Protein AF-A0A392P9R0-F1 (afdb_monomer)

Solvent-accessible surface area (backbone atoms only — not comparable to full-atom values): 4783 Å² total; per-residue (Å²): 136,89,80,75,52,70,65,59,56,51,58,51,49,65,73,72,51,58,67,68,57,58,20,49,52,52,52,52,52,52,36,72,74,68,45,78,44,53,85,74,74,46,76,77,72,91,61,29,63,64,58,36,27,71,73,70,74,49,67,91,77,81,56,65,69,58,48,52,33,40,75,71,64,77,46,134

InterPro domains:
  IPR050982 Auxin biosynthesis and cation transport [PTHR43539] (1-76)

Secondary structure (DSSP, 8-state):
-----HHHHHHHHHHHS-HHHHHHHHHHHHHHHH---GGGT-PPPSS-HHHHHHHHS------HHHHHHHHHTS--

Sequ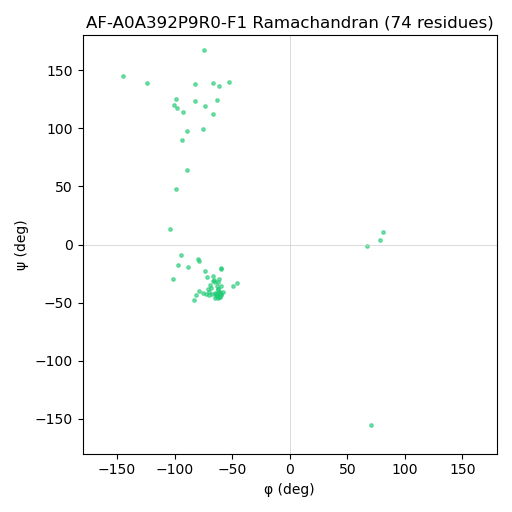ence (76 aa):
MLGKSTFGLSMWLLKWLPVQLVDRILLIVSWLMLGDTERFGLVRPRLGPLELKKLCGKTPVLDVGALAKIKRGDIK

Mean predicted aligned error: 11.68 Å

Radius of gyration: 16.3 Å; Cα contacts (8 Å, |Δi|>4): 39; chains: 1; bounding box: 37×28×43 Å

pLDDT: mean 70.21, std 6.69, range [44.81, 80.19]

Foldseek 3Di:
DPPPDPVNVVVVVVVVDDPQVVQVVVVVVCCVVLPDCVVLVDDDDPTGQVVCCVPVVDGDDDDPVVSVCSVVVVDD

Structure (mmCIF, N/CA/C/O backbone):
data_AF-A0A392P9R0-F1
#
_entry.id   AF-A0A392P9R0-F1
#
loop_
_atom_site.group_PDB
_atom_site.id
_atom_site.type_symbol
_atom_site.label_atom_id
_atom_site.label_alt_id
_atom_site.label_comp_id
_atom_site.label_asym_id
_atom_site.label_entity_id
_atom_site.label_seq_id
_atom_site.pdbx_PDB_ins_code
_atom_site.Cartn_x
_atom_site.Cartn_y
_atom_site.Cartn_z
_atom_site.occupancy
_atom_site.B_iso_or_equiv
_atom_site.auth_seq_id
_atom_site.auth_comp_id
_atom_site.auth_asym_id
_atom_site.auth_atom_id
_atom_site.pdbx_PDB_model_num
ATOM 1 N N . MET A 1 1 ? 19.927 -16.358 -29.010 1.00 44.81 1 MET A N 1
ATOM 2 C CA . MET A 1 1 ? 20.057 -15.930 -27.597 1.00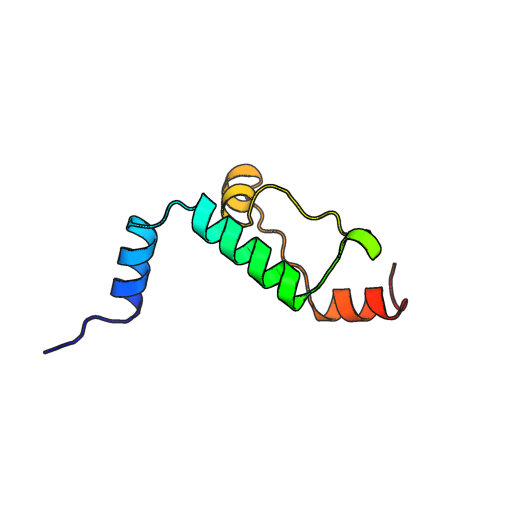 44.81 1 MET A CA 1
ATOM 3 C C . MET A 1 1 ? 19.025 -14.834 -27.305 1.00 44.81 1 MET A C 1
ATOM 5 O O . MET A 1 1 ? 19.351 -13.661 -27.397 1.00 44.81 1 MET A O 1
ATOM 9 N N . LEU A 1 2 ? 17.762 -15.182 -27.019 1.00 55.28 2 LEU A N 1
ATOM 10 C CA . LEU A 1 2 ? 16.687 -14.211 -26.713 1.00 55.28 2 LEU A CA 1
ATOM 11 C C . LEU A 1 2 ? 16.460 -14.071 -25.194 1.00 55.28 2 LEU A C 1
ATOM 13 O O . LEU A 1 2 ? 15.343 -14.134 -24.695 1.00 55.28 2 LEU A O 1
ATOM 17 N N . GLY A 1 3 ? 17.541 -13.905 -24.435 1.00 58.84 3 GLY A N 1
ATOM 18 C CA . GLY A 1 3 ? 17.490 -13.773 -22.979 1.00 58.84 3 GLY A CA 1
ATOM 19 C C . GLY A 1 3 ? 17.325 -12.325 -22.526 1.00 58.84 3 GLY A C 1
ATOM 20 O O . GLY A 1 3 ? 18.223 -11.795 -21.881 1.00 58.84 3 GLY A O 1
ATOM 21 N N . LYS A 1 4 ? 16.211 -11.656 -22.849 1.00 61.09 4 LYS A N 1
ATOM 22 C CA . LYS A 1 4 ? 15.837 -10.438 -22.110 1.00 61.09 4 LYS A CA 1
ATOM 23 C C . LYS A 1 4 ? 14.978 -10.860 -20.925 1.00 61.09 4 LYS A C 1
ATOM 25 O O . LYS A 1 4 ? 13.797 -11.139 -21.079 1.00 61.09 4 LYS A O 1
ATOM 30 N N . SER A 1 5 ? 15.616 -10.969 -19.758 1.00 67.25 5 SER A N 1
ATOM 31 C CA . SER A 1 5 ? 14.952 -11.286 -18.490 1.00 67.25 5 SER A CA 1
ATOM 32 C C . SER A 1 5 ? 13.785 -10.328 -18.254 1.00 67.25 5 SER A C 1
ATOM 34 O O . SER A 1 5 ? 13.917 -9.126 -18.495 1.00 67.25 5 SER A O 1
ATOM 36 N N . THR A 1 6 ? 12.666 -10.846 -17.748 1.00 67.81 6 THR A N 1
ATOM 37 C CA . THR A 1 6 ? 11.470 -10.091 -17.336 1.00 67.81 6 THR A CA 1
ATOM 38 C C . THR A 1 6 ? 11.840 -8.867 -16.497 1.00 67.81 6 THR A C 1
ATOM 40 O O . THR A 1 6 ? 11.245 -7.807 -16.640 1.00 67.81 6 THR A O 1
ATOM 43 N N . PHE A 1 7 ? 12.912 -8.977 -15.709 1.00 67.75 7 PHE A N 1
ATOM 44 C CA . PHE A 1 7 ? 13.500 -7.895 -14.927 1.00 67.75 7 PHE A CA 1
ATOM 45 C C . PHE A 1 7 ? 13.946 -6.685 -15.769 1.00 67.75 7 PHE A C 1
ATOM 47 O O . PHE A 1 7 ? 13.717 -5.540 -15.389 1.00 67.75 7 PHE A O 1
ATOM 54 N N . GLY A 1 8 ? 14.543 -6.915 -16.941 1.00 73.00 8 GLY A N 1
ATOM 55 C CA . GLY A 1 8 ? 14.959 -5.854 -17.860 1.00 73.00 8 GLY A CA 1
ATOM 56 C C . GLY A 1 8 ? 13.775 -5.132 -18.507 1.00 73.00 8 GLY A C 1
ATOM 57 O O . GLY A 1 8 ? 13.830 -3.918 -18.692 1.00 73.00 8 GLY A O 1
ATOM 58 N N . LEU A 1 9 ? 12.685 -5.855 -18.786 1.00 73.19 9 LEU A N 1
ATOM 59 C CA . LEU A 1 9 ? 11.434 -5.257 -19.258 1.00 73.19 9 LEU A CA 1
ATOM 60 C C . LEU A 1 9 ? 10.792 -4.395 -18.157 1.00 73.19 9 LEU A C 1
ATOM 62 O O . LEU A 1 9 ? 10.379 -3.270 -18.429 1.00 73.19 9 LEU A O 1
ATOM 66 N N . SER A 1 10 ? 10.791 -4.873 -16.908 1.00 63.00 10 SER A N 1
ATOM 67 C CA . SER A 1 10 ? 10.298 -4.132 -15.739 1.00 63.00 10 SER A CA 1
ATOM 68 C C . SER A 1 10 ? 11.078 -2.838 -15.495 1.00 63.00 10 SER A C 1
ATOM 70 O O 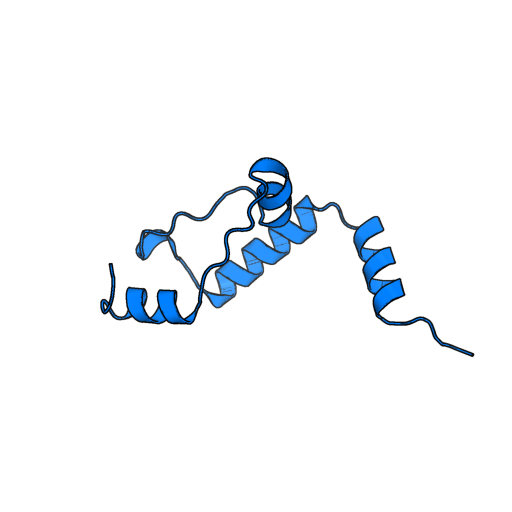. SER A 1 10 ? 10.477 -1.785 -15.296 1.00 63.00 10 SER A O 1
ATOM 72 N N . MET A 1 11 ? 12.413 -2.891 -15.563 1.00 75.12 11 MET A N 1
ATOM 73 C CA . MET A 1 11 ? 13.280 -1.715 -15.401 1.00 75.12 11 MET A CA 1
ATOM 74 C C . MET A 1 11 ? 13.112 -0.702 -16.542 1.00 75.12 11 MET A C 1
ATOM 76 O O . MET A 1 11 ? 13.241 0.502 -16.324 1.00 75.12 11 MET A O 1
ATOM 80 N N . TRP A 1 12 ? 12.792 -1.168 -17.752 1.00 72.06 12 TRP A N 1
ATOM 81 C CA . TRP A 1 12 ? 12.491 -0.303 -18.893 1.00 72.06 12 TRP A CA 1
ATOM 82 C C . TRP A 1 12 ? 11.118 0.377 -18.758 1.00 72.06 12 TRP A C 1
ATOM 84 O O . TRP A 1 12 ? 11.021 1.587 -18.958 1.00 72.06 12 TRP A O 1
ATOM 94 N N . LEU A 1 13 ? 10.085 -0.352 -18.316 1.00 62.00 13 LEU A N 1
ATOM 95 C CA . LEU A 1 13 ? 8.754 0.207 -18.032 1.00 62.00 13 LEU A CA 1
ATOM 96 C C . LEU A 1 13 ? 8.787 1.260 -16.912 1.00 62.00 13 LEU A C 1
ATOM 98 O O . LEU A 1 13 ? 8.163 2.313 -17.035 1.00 62.00 13 LEU A O 1
ATOM 102 N N . LEU A 1 14 ? 9.567 1.005 -15.854 1.00 61.66 14 LEU A N 1
ATOM 103 C CA . LEU A 1 14 ? 9.817 1.947 -14.752 1.00 61.66 14 LEU A CA 1
ATOM 104 C C . LEU A 1 14 ? 10.466 3.260 -15.216 1.00 61.66 14 LEU A C 1
ATOM 106 O O . LEU A 1 14 ? 10.373 4.266 -14.518 1.00 61.66 14 LEU A O 1
ATOM 110 N N . LYS A 1 15 ? 11.114 3.259 -16.388 1.00 63.62 15 LYS A N 1
ATOM 111 C CA . LYS A 1 15 ? 11.728 4.444 -16.996 1.00 63.62 15 LYS A CA 1
ATOM 112 C C . LYS A 1 15 ? 10.757 5.237 -17.880 1.00 63.62 15 LYS A C 1
ATOM 114 O O . LYS A 1 15 ? 11.031 6.398 -18.165 1.00 63.62 15 LYS A O 1
ATOM 119 N N . TRP A 1 16 ? 9.662 4.617 -18.328 1.00 63.28 16 TRP A N 1
ATOM 120 C CA . TRP A 1 16 ? 8.698 5.199 -19.271 1.00 63.28 16 TRP A CA 1
ATOM 121 C C . TRP A 1 16 ? 7.420 5.720 -18.610 1.00 63.28 16 TRP A C 1
ATOM 123 O O . TRP A 1 16 ? 6.816 6.666 -19.108 1.00 63.28 16 TRP A O 1
ATOM 133 N N . LEU A 1 17 ? 6.998 5.127 -17.495 1.00 63.69 17 LEU A N 1
ATOM 134 C CA . LEU A 1 17 ? 5.765 5.515 -16.817 1.00 63.69 17 LEU A CA 1
ATOM 135 C C . LEU A 1 17 ? 6.068 6.457 -15.643 1.00 63.69 17 LEU A C 1
ATOM 137 O O . LEU A 1 17 ? 6.849 6.092 -14.760 1.00 63.69 17 LEU A O 1
ATOM 141 N N . PRO A 1 18 ? 5.446 7.651 -15.582 1.00 69.38 18 PRO A N 1
ATOM 142 C CA . PRO A 1 18 ? 5.582 8.513 -14.421 1.00 69.38 18 PRO A CA 1
ATOM 143 C C . PRO A 1 18 ? 5.029 7.783 -13.196 1.00 69.38 18 PRO A C 1
ATOM 145 O O . PRO A 1 18 ? 3.962 7.169 -13.253 1.00 69.38 18 PRO A O 1
ATOM 148 N N . VAL A 1 19 ? 5.748 7.872 -12.075 1.00 68.75 19 VAL A N 1
ATOM 149 C CA . VAL A 1 19 ? 5.394 7.224 -10.798 1.00 68.75 19 VAL A CA 1
ATOM 150 C C . VAL A 1 19 ? 3.938 7.501 -10.409 1.00 68.75 19 VAL A C 1
ATOM 152 O O . VAL A 1 19 ? 3.246 6.601 -9.953 1.00 68.75 19 VAL A O 1
ATOM 155 N N . GLN A 1 20 ? 3.444 8.701 -10.715 1.00 71.56 20 GLN A N 1
ATOM 156 C CA . GLN A 1 20 ? 2.061 9.138 -10.510 1.00 71.56 20 GLN A CA 1
ATOM 157 C C . GLN A 1 20 ? 1.015 8.301 -11.258 1.00 71.56 20 GLN A C 1
ATOM 159 O O . GLN A 1 20 ? -0.084 8.087 -10.749 1.00 71.56 20 GLN A O 1
ATOM 164 N N . LEU A 1 21 ? 1.326 7.822 -12.466 1.00 73.06 21 LEU A N 1
ATOM 165 C CA . LEU A 1 21 ? 0.407 6.990 -13.241 1.00 73.06 21 LEU A CA 1
ATOM 166 C C . LEU A 1 21 ? 0.357 5.566 -12.679 1.00 73.06 21 LEU A C 1
ATOM 168 O O . LEU A 1 21 ? -0.729 5.011 -12.530 1.00 73.06 21 LEU A O 1
ATOM 172 N N . VAL A 1 22 ? 1.512 5.012 -12.299 1.00 72.38 22 VAL A N 1
ATOM 173 C CA . VAL A 1 22 ? 1.595 3.716 -11.603 1.00 72.38 22 VAL A CA 1
ATOM 174 C C . VAL A 1 22 ? 0.831 3.776 -10.279 1.00 72.38 22 VAL A C 1
ATOM 176 O O . VAL A 1 22 ? 0.035 2.890 -9.976 1.00 72.38 22 VAL A O 1
ATOM 179 N N . ASP A 1 23 ? 1.003 4.866 -9.538 1.00 76.19 23 ASP A N 1
ATOM 180 C CA . ASP A 1 23 ? 0.312 5.131 -8.283 1.00 76.19 23 ASP A CA 1
ATOM 181 C C . ASP A 1 23 ? -1.207 5.250 -8.457 1.00 76.19 23 ASP A C 1
ATOM 183 O O . ASP A 1 23 ? -1.962 4.656 -7.688 1.00 76.19 23 ASP A O 1
ATOM 187 N N . ARG A 1 24 ? -1.682 5.937 -9.503 1.00 75.62 24 ARG A N 1
ATOM 188 C CA . ARG A 1 24 ? -3.117 5.994 -9.825 1.00 75.62 24 ARG A CA 1
ATOM 189 C C . ARG A 1 24 ? -3.686 4.628 -10.193 1.00 75.62 24 ARG A C 1
ATOM 191 O O . ARG A 1 24 ? -4.771 4.293 -9.727 1.00 75.62 24 ARG A O 1
ATOM 198 N N . ILE A 1 25 ? -2.969 3.830 -10.985 1.00 78.69 25 ILE A N 1
ATOM 199 C CA . ILE A 1 25 ? -3.398 2.467 -11.337 1.00 78.69 25 ILE A CA 1
ATOM 200 C C . ILE A 1 25 ? -3.492 1.604 -10.074 1.00 78.69 25 ILE A C 1
ATOM 202 O O . ILE A 1 25 ? -4.507 0.944 -9.861 1.00 78.69 25 ILE A O 1
ATOM 206 N N . LEU A 1 26 ? -2.484 1.659 -9.198 1.00 77.19 26 LEU A N 1
ATOM 207 C CA . LEU A 1 26 ? -2.485 0.944 -7.919 1.00 77.19 26 LEU A CA 1
ATOM 208 C C . LEU A 1 26 ? -3.657 1.366 -7.026 1.00 77.19 26 LEU A C 1
ATOM 210 O O . LEU A 1 26 ? -4.328 0.509 -6.447 1.00 77.19 26 LEU A O 1
ATOM 214 N N . LEU A 1 27 ? -3.953 2.666 -6.951 1.00 78.00 27 LEU A N 1
ATOM 215 C CA . LEU A 1 27 ? -5.121 3.166 -6.230 1.00 78.00 27 LEU A CA 1
ATOM 216 C C . LEU A 1 27 ? -6.428 2.648 -6.852 1.00 78.00 27 LEU A C 1
ATOM 218 O O . LEU A 1 27 ? -7.306 2.208 -6.116 1.00 78.00 27 LEU A O 1
ATOM 222 N N . ILE A 1 28 ? -6.586 2.627 -8.173 1.00 79.31 28 ILE A N 1
ATOM 223 C CA . ILE A 1 28 ? -7.813 2.106 -8.802 1.00 79.31 28 ILE A CA 1
ATOM 224 C C . ILE A 1 28 ? -7.972 0.603 -8.533 1.00 79.31 28 ILE A C 1
ATOM 226 O O . ILE A 1 28 ? -9.039 0.159 -8.114 1.00 79.31 28 ILE A O 1
ATOM 230 N N . VAL A 1 29 ? -6.906 -0.182 -8.691 1.00 79.12 29 VAL A N 1
ATOM 231 C CA . VAL A 1 29 ? -6.939 -1.635 -8.453 1.00 79.12 29 VAL A CA 1
ATOM 232 C C . VAL A 1 29 ? -7.247 -1.952 -6.991 1.00 79.12 29 VAL A C 1
ATOM 234 O O . VAL A 1 29 ? -8.102 -2.789 -6.709 1.00 79.12 29 VAL A O 1
ATOM 237 N N . SER A 1 30 ? -6.616 -1.256 -6.041 1.00 76.19 30 SER A N 1
ATOM 238 C CA . SER A 1 30 ? -6.914 -1.462 -4.620 1.00 76.19 30 SER A CA 1
ATOM 239 C C . SER A 1 30 ? -8.338 -1.018 -4.255 1.00 76.19 30 SER A C 1
ATOM 241 O O . SER A 1 30 ? -8.911 -1.596 -3.336 1.00 76.19 30 SER A O 1
ATOM 243 N N . TRP A 1 31 ? -8.934 -0.064 -4.981 1.00 77.00 31 TRP A N 1
ATOM 244 C CA . TRP A 1 31 ? -10.342 0.302 -4.796 1.00 77.00 31 TRP A CA 1
ATOM 245 C C . TRP A 1 31 ? -11.270 -0.805 -5.294 1.00 77.00 31 TRP A C 1
ATOM 247 O O . TRP A 1 31 ? -12.194 -1.186 -4.588 1.00 77.00 31 TRP A O 1
ATOM 257 N N . LEU A 1 32 ? -10.982 -1.383 -6.463 1.00 78.56 32 LEU A N 1
ATOM 258 C CA . LEU A 1 32 ? -11.751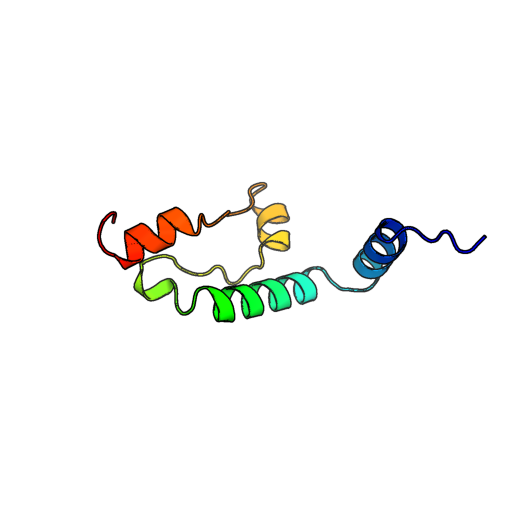 -2.512 -6.993 1.00 78.56 32 LEU A CA 1
ATOM 259 C C . LEU A 1 32 ? -11.666 -3.754 -6.093 1.00 78.56 32 LEU A C 1
ATOM 261 O O . LEU A 1 32 ? -12.652 -4.472 -5.962 1.00 78.56 32 LEU A O 1
ATOM 265 N N . MET A 1 33 ? -10.514 -4.009 -5.462 1.00 76.31 33 MET A N 1
ATOM 266 C CA . MET A 1 33 ? -10.335 -5.185 -4.602 1.00 76.31 33 MET A CA 1
ATOM 267 C C . MET A 1 33 ? -10.889 -5.022 -3.186 1.00 76.31 33 MET A C 1
ATOM 269 O O . MET A 1 33 ? 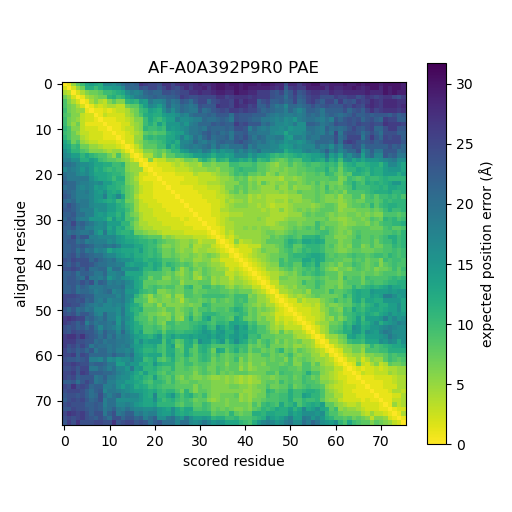-11.494 -5.952 -2.658 1.00 76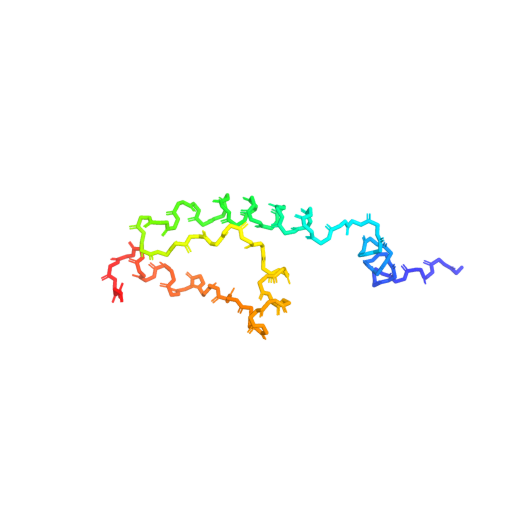.31 33 MET A O 1
ATOM 273 N N . LEU A 1 34 ? -10.657 -3.873 -2.546 1.00 74.06 34 LEU A N 1
ATOM 274 C CA . LEU A 1 34 ? -11.019 -3.658 -1.138 1.00 74.06 34 LEU A CA 1
ATOM 275 C C . LEU A 1 34 ? -12.364 -2.939 -0.982 1.00 74.06 34 LEU A C 1
ATOM 277 O O . LEU A 1 34 ? -12.972 -2.995 0.087 1.00 74.06 34 LEU A O 1
ATOM 281 N N . GLY A 1 35 ? -12.847 -2.302 -2.049 1.00 77.00 35 GLY A N 1
ATOM 282 C CA . GLY A 1 35 ? -14.019 -1.445 -2.024 1.00 77.00 35 GLY A CA 1
ATOM 283 C C . GLY A 1 35 ? -13.762 -0.137 -1.278 1.00 77.00 35 GLY A C 1
ATOM 284 O O . GLY A 1 35 ? -12.635 0.350 -1.166 1.00 77.00 35 GLY A O 1
ATOM 285 N N . ASP A 1 36 ? -14.843 0.444 -0.773 1.00 76.81 36 ASP A N 1
ATOM 286 C CA . ASP A 1 36 ? -14.821 1.667 0.019 1.00 76.81 36 ASP A CA 1
ATOM 287 C C . ASP A 1 36 ? -14.319 1.383 1.447 1.00 76.81 36 ASP A C 1
ATOM 289 O O . ASP A 1 36 ? -15.060 0.887 2.301 1.00 76.81 36 ASP A O 1
ATOM 293 N N . THR A 1 37 ? -13.035 1.666 1.691 1.00 74.00 37 THR A N 1
ATOM 294 C CA . THR A 1 37 ? -12.403 1.494 3.005 1.00 74.00 37 THR A CA 1
ATOM 295 C C . THR A 1 37 ? -12.718 2.625 3.985 1.00 74.00 37 THR A C 1
ATOM 297 O O . THR A 1 37 ? -12.511 2.446 5.186 1.00 74.00 37 THR A O 1
ATOM 300 N N . GLU A 1 38 ? -13.257 3.761 3.518 1.00 74.00 38 GLU A N 1
ATOM 301 C CA . GLU A 1 38 ? -13.595 4.896 4.392 1.00 74.00 38 GLU A CA 1
ATOM 302 C C . GLU A 1 38 ? -14.718 4.533 5.367 1.00 74.00 38 GLU A C 1
ATOM 304 O O . GLU A 1 38 ? -14.706 4.966 6.518 1.00 74.00 38 GLU A O 1
ATOM 309 N N . ARG A 1 39 ? -15.623 3.633 4.962 1.00 70.31 39 ARG A N 1
ATOM 310 C CA . ARG A 1 39 ? -16.673 3.062 5.828 1.00 70.31 39 ARG A CA 1
ATOM 311 C C . ARG A 1 39 ? -16.133 2.320 7.049 1.00 70.31 39 ARG A C 1
ATOM 313 O O . ARG A 1 39 ? -16.867 2.129 8.013 1.00 70.31 39 ARG A O 1
ATOM 320 N N . PHE A 1 40 ? -14.871 1.902 7.001 1.00 69.12 40 PHE A N 1
ATOM 321 C CA . PHE A 1 40 ? -14.180 1.218 8.090 1.00 69.12 40 PHE A CA 1
ATOM 322 C C . PHE A 1 40 ? -13.200 2.144 8.830 1.00 69.12 40 PHE A C 1
ATOM 324 O O . PHE A 1 40 ? -12.349 1.661 9.566 1.00 69.12 40 PHE A O 1
ATOM 331 N N . GLY A 1 41 ? -13.279 3.466 8.621 1.00 69.25 41 GLY A N 1
ATOM 332 C CA . GLY A 1 41 ? -12.398 4.451 9.264 1.00 69.25 41 GLY A CA 1
ATOM 333 C C . GLY A 1 41 ? -11.003 4.564 8.639 1.00 69.25 41 GLY A C 1
ATOM 334 O O . GLY A 1 41 ? -10.169 5.329 9.120 1.00 69.25 41 GLY A O 1
ATOM 335 N N . LEU A 1 42 ? -10.739 3.838 7.549 1.00 73.44 42 LEU A N 1
ATOM 336 C CA . LEU A 1 42 ? -9.460 3.863 6.844 1.00 73.44 42 LEU A CA 1
ATOM 337 C C . LEU A 1 42 ? -9.520 4.876 5.700 1.00 73.44 42 LEU A C 1
ATOM 339 O O . LEU A 1 42 ? -9.881 4.544 4.565 1.00 73.44 42 LEU A O 1
ATOM 343 N N . VAL A 1 43 ? -9.155 6.121 6.021 1.00 70.19 43 VAL A N 1
ATOM 344 C CA . VAL A 1 43 ? -9.093 7.225 5.055 1.00 70.19 43 VAL A CA 1
ATOM 345 C C . VAL A 1 43 ? -8.049 6.916 3.994 1.00 70.19 43 VAL A C 1
ATOM 347 O O . VAL A 1 43 ? -6.877 6.657 4.286 1.00 70.19 43 VAL A O 1
ATOM 350 N N . ARG A 1 44 ? -8.482 6.953 2.737 1.00 68.75 44 ARG A N 1
ATOM 351 C CA . ARG A 1 44 ? -7.625 6.599 1.617 1.00 68.75 44 ARG A CA 1
ATOM 352 C C . ARG A 1 44 ? -6.748 7.789 1.233 1.00 68.75 44 ARG A C 1
ATOM 354 O O . ARG A 1 44 ? -7.275 8.863 0.938 1.00 68.75 44 ARG A O 1
ATOM 361 N N . PRO A 1 45 ? -5.415 7.640 1.216 1.00 69.31 45 PRO A N 1
ATOM 362 C CA . PRO A 1 45 ? -4.553 8.749 0.853 1.00 69.31 45 PRO A CA 1
ATOM 363 C C . PRO A 1 45 ? -4.746 9.130 -0.619 1.00 69.31 45 PRO A C 1
ATOM 365 O O . PRO A 1 45 ? -4.863 8.273 -1.494 1.00 69.31 45 PRO A O 1
ATOM 368 N N . ARG A 1 46 ? -4.758 10.442 -0.889 1.00 66.44 46 ARG A N 1
ATOM 369 C CA . ARG A 1 46 ? -4.813 10.994 -2.256 1.00 66.44 46 ARG A CA 1
ATOM 370 C C . ARG A 1 46 ? -3.502 10.800 -3.022 1.00 66.44 46 ARG A C 1
ATOM 372 O O . ARG A 1 46 ? -3.516 10.744 -4.247 1.00 66.44 46 ARG A O 1
ATOM 379 N N . LEU A 1 47 ? -2.390 10.726 -2.293 1.00 67.88 47 LEU A N 1
ATOM 380 C CA . LEU A 1 47 ? -1.066 10.403 -2.818 1.00 67.88 47 LEU A CA 1
ATOM 381 C C . LEU A 1 47 ? -0.945 8.887 -2.939 1.00 67.88 47 LEU A C 1
ATOM 383 O O . LEU A 1 47 ? -1.382 8.156 -2.048 1.00 67.88 47 LEU A O 1
ATOM 387 N N . GLY A 1 48 ? -0.366 8.413 -4.036 1.00 68.12 48 GLY A N 1
ATOM 388 C CA . GLY A 1 48 ? -0.179 6.983 -4.212 1.00 68.12 48 GLY A CA 1
ATOM 389 C C . GLY A 1 48 ? 0.955 6.422 -3.354 1.00 68.12 48 GLY A C 1
ATOM 390 O O . GLY A 1 48 ? 1.731 7.169 -2.754 1.00 68.12 48 GLY A O 1
ATOM 391 N N . PRO A 1 49 ? 1.035 5.089 -3.242 1.00 66.88 49 PRO A N 1
ATOM 392 C CA . PRO A 1 49 ? 1.951 4.417 -2.326 1.00 66.88 49 PRO A CA 1
ATOM 393 C C . PRO A 1 49 ? 3.433 4.711 -2.607 1.00 66.88 49 PRO A C 1
ATOM 395 O O . PRO A 1 49 ? 4.229 4.723 -1.664 1.00 66.88 49 PRO A O 1
ATOM 398 N N . LEU A 1 50 ? 3.825 4.969 -3.859 1.00 65.25 50 LEU A N 1
ATOM 399 C CA . LEU A 1 50 ? 5.209 5.292 -4.216 1.00 65.25 50 LEU A CA 1
ATOM 400 C C . LEU A 1 50 ? 5.559 6.749 -3.889 1.00 65.25 50 LEU A C 1
ATOM 402 O O . LEU A 1 50 ? 6.649 7.003 -3.369 1.00 65.25 50 LEU A O 1
ATOM 406 N N . GLU A 1 51 ? 4.651 7.697 -4.126 1.00 66.94 51 GLU A N 1
ATOM 407 C CA . GLU A 1 51 ? 4.808 9.083 -3.665 1.00 66.94 51 GLU A CA 1
ATOM 408 C C . GLU A 1 51 ? 4.797 9.181 -2.133 1.00 66.94 51 GLU A C 1
ATOM 410 O O . GLU A 1 51 ? 5.659 9.841 -1.553 1.00 66.94 51 GLU A O 1
ATOM 415 N N . LEU A 1 52 ? 3.909 8.449 -1.455 1.00 65.31 52 LEU A N 1
ATOM 416 C CA . LEU A 1 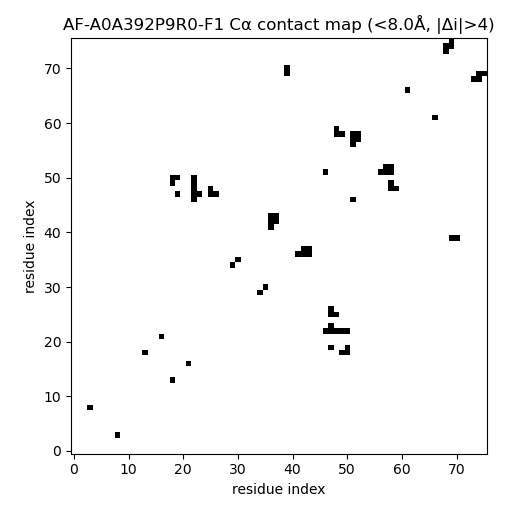52 ? 3.886 8.350 0.009 1.00 65.31 52 LEU A CA 1
ATOM 417 C C . LEU A 1 52 ? 5.182 7.773 0.571 1.00 65.31 52 LEU A C 1
ATOM 419 O O . LEU A 1 52 ? 5.707 8.287 1.557 1.00 65.31 52 LEU A O 1
ATOM 423 N N . LYS A 1 53 ? 5.734 6.740 -0.074 1.00 66.62 53 LYS A N 1
ATOM 424 C CA . LYS A 1 53 ? 7.028 6.175 0.317 1.00 66.62 53 LYS A CA 1
ATOM 425 C C . LYS A 1 53 ? 8.152 7.200 0.179 1.00 66.62 53 LYS A C 1
ATOM 427 O O . LYS A 1 53 ? 9.029 7.237 1.037 1.00 66.62 53 LYS A O 1
ATOM 432 N N . LYS A 1 54 ? 8.131 8.034 -0.866 1.00 60.16 54 LYS A N 1
ATOM 433 C CA . LYS A 1 54 ? 9.117 9.111 -1.045 1.00 60.16 54 LYS A CA 1
ATOM 434 C C . LYS A 1 54 ? 8.977 10.223 -0.004 1.00 60.16 54 LYS A C 1
ATOM 436 O O . LYS A 1 54 ? 9.995 10.740 0.433 1.00 60.16 54 LYS A O 1
ATOM 441 N N . LEU A 1 55 ? 7.751 10.578 0.385 1.00 63.84 55 LEU A N 1
ATOM 442 C CA . LEU A 1 55 ? 7.483 11.690 1.304 1.00 63.84 55 LEU A CA 1
ATOM 443 C C . LEU A 1 55 ? 7.625 11.304 2.780 1.00 63.84 55 LEU A C 1
ATOM 445 O O . LEU A 1 55 ? 8.281 12.007 3.541 1.00 63.84 55 LEU A O 1
ATOM 449 N N . CYS A 1 56 ? 7.027 10.189 3.196 1.00 63.62 56 CYS A N 1
ATOM 450 C CA . CYS A 1 56 ? 7.029 9.756 4.594 1.00 63.62 56 CYS A CA 1
ATOM 451 C C . CYS A 1 56 ? 8.152 8.762 4.924 1.00 63.62 56 CYS A C 1
ATOM 453 O O . CYS A 1 56 ? 8.306 8.391 6.087 1.00 63.62 56 CYS A O 1
ATOM 455 N N . GLY A 1 57 ? 8.882 8.247 3.926 1.00 65.75 57 GLY A N 1
ATOM 456 C CA . GLY A 1 57 ? 9.872 7.175 4.111 1.00 65.75 57 GLY A CA 1
ATOM 457 C C . GLY A 1 57 ? 9.269 5.819 4.507 1.00 65.75 57 GLY A C 1
ATOM 458 O O . GLY A 1 57 ? 9.992 4.837 4.661 1.00 65.75 57 GLY A O 1
ATOM 459 N N . LYS A 1 58 ? 7.942 5.743 4.662 1.00 61.69 58 LYS A N 1
ATOM 460 C CA . LYS A 1 58 ? 7.183 4.555 5.060 1.00 61.69 58 LYS A CA 1
ATOM 461 C C . LYS A 1 58 ? 6.125 4.257 4.006 1.00 61.69 58 LYS A C 1
ATOM 463 O O . LYS A 1 58 ? 5.480 5.164 3.489 1.00 61.69 58 LYS A O 1
ATOM 468 N N . THR A 1 59 ? 5.949 2.981 3.686 1.00 63.88 59 THR A N 1
ATOM 469 C CA . THR A 1 59 ? 4.876 2.519 2.801 1.00 63.88 59 THR A CA 1
ATOM 470 C C . THR A 1 59 ? 3.731 2.022 3.674 1.00 63.88 59 THR A C 1
ATOM 472 O O . THR A 1 59 ? 3.949 1.075 4.430 1.00 63.88 59 THR A O 1
ATOM 475 N N . PRO A 1 60 ? 2.538 2.636 3.625 1.00 64.94 60 PRO A N 1
ATOM 476 C CA . PRO A 1 60 ? 1.390 2.103 4.341 1.00 64.94 60 PRO A CA 1
ATOM 477 C C . PRO A 1 60 ? 1.002 0.763 3.708 1.00 64.94 60 PRO A C 1
ATOM 479 O O . PRO A 1 60 ? 0.592 0.708 2.549 1.00 64.94 60 PRO A O 1
ATOM 482 N N . VAL A 1 61 ? 1.188 -0.323 4.458 1.00 66.00 61 VAL A N 1
ATOM 483 C CA . VAL A 1 61 ? 0.762 -1.671 4.071 1.00 66.00 61 VAL A CA 1
ATOM 484 C C . VAL A 1 61 ? -0.534 -1.961 4.808 1.00 66.00 61 VAL A C 1
ATOM 486 O O . VAL A 1 61 ? -0.568 -1.933 6.036 1.00 66.00 61 VAL A O 1
ATOM 489 N N . LEU A 1 62 ? -1.601 -2.215 4.056 1.00 70.12 62 LEU A N 1
ATOM 490 C CA . LEU A 1 62 ? -2.875 -2.638 4.619 1.00 70.12 62 LEU A CA 1
ATOM 491 C C . LEU A 1 62 ? -2.924 -4.167 4.624 1.00 70.12 62 LEU A C 1
ATOM 493 O O . LEU A 1 62 ? -2.936 -4.789 3.563 1.00 70.12 62 LEU A O 1
ATOM 497 N N . ASP A 1 63 ? -2.939 -4.763 5.814 1.00 75.62 63 ASP A N 1
ATOM 498 C CA . ASP A 1 63 ? -3.118 -6.205 5.968 1.00 75.62 63 ASP A CA 1
ATOM 499 C C . ASP A 1 63 ? -4.581 -6.577 5.681 1.00 75.62 63 ASP A C 1
ATOM 501 O O . ASP A 1 63 ? -5.514 -6.129 6.353 1.00 75.62 63 ASP A O 1
ATOM 505 N N . 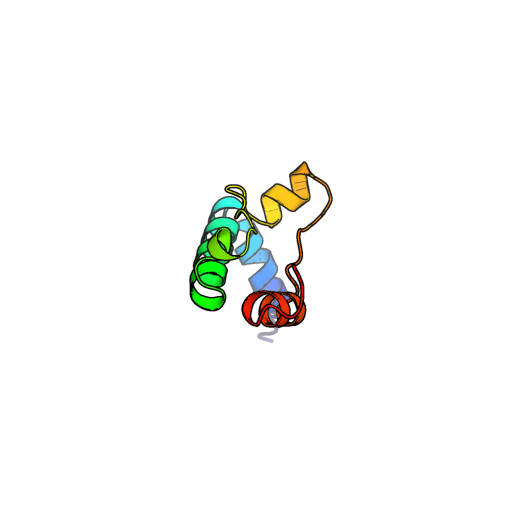VAL A 1 64 ? -4.779 -7.411 4.661 1.00 73.62 64 VAL A N 1
ATOM 506 C CA . VAL A 1 64 ? -6.099 -7.861 4.207 1.00 73.62 64 VAL A CA 1
ATOM 507 C C . VAL A 1 64 ? -6.809 -8.706 5.270 1.00 73.62 64 VAL A C 1
ATOM 509 O O . VAL A 1 64 ? -8.033 -8.650 5.384 1.00 73.62 64 VAL A O 1
ATOM 512 N N . GLY A 1 65 ? -6.061 -9.462 6.080 1.00 76.25 65 GLY A N 1
ATOM 513 C CA . GLY A 1 65 ? -6.598 -10.246 7.191 1.00 76.25 65 GLY A CA 1
ATOM 514 C C . GLY A 1 65 ? -7.055 -9.363 8.349 1.00 76.25 65 GLY A C 1
ATOM 515 O O . GLY A 1 65 ? -8.112 -9.609 8.934 1.00 76.25 65 GLY A O 1
ATOM 516 N N . ALA A 1 66 ? -6.311 -8.293 8.639 1.00 78.69 66 ALA A N 1
ATOM 517 C CA . ALA A 1 66 ? -6.744 -7.277 9.596 1.00 78.69 66 ALA A CA 1
ATOM 518 C C . ALA A 1 66 ? -8.004 -6.550 9.097 1.00 78.69 66 ALA A C 1
ATOM 520 O O . ALA A 1 66 ? -8.969 -6.417 9.846 1.00 78.69 66 ALA A O 1
ATOM 521 N N . LEU A 1 67 ? -8.050 -6.175 7.812 1.00 77.44 67 LEU A N 1
ATOM 522 C CA . LEU A 1 67 ? -9.234 -5.559 7.208 1.00 77.44 67 LEU A CA 1
ATOM 523 C C . LEU A 1 67 ? -10.463 -6.479 7.271 1.00 77.44 67 LEU A C 1
ATOM 525 O O . LEU A 1 67 ? -11.561 -6.013 7.564 1.00 77.44 67 LEU A O 1
ATOM 529 N N . ALA A 1 68 ? -10.298 -7.784 7.035 1.00 76.50 68 ALA A N 1
ATOM 530 C CA . ALA A 1 68 ? -11.393 -8.749 7.127 1.00 76.50 68 ALA A CA 1
ATOM 531 C C . ALA A 1 68 ? -11.982 -8.832 8.545 1.00 76.50 68 ALA A C 1
ATOM 533 O O . ALA A 1 68 ? -13.201 -8.926 8.698 1.00 76.50 68 ALA A O 1
ATOM 534 N N . LYS A 1 69 ? -11.132 -8.751 9.572 1.00 77.62 69 LYS A N 1
ATOM 535 C CA . LYS A 1 69 ? -11.550 -8.717 10.978 1.00 77.62 69 LYS A CA 1
ATOM 536 C C . LYS A 1 69 ? -12.242 -7.399 11.344 1.00 77.62 69 LYS A C 1
ATOM 538 O O . LYS A 1 69 ? -13.282 -7.436 11.993 1.00 77.62 69 LYS A O 1
ATOM 543 N N . ILE A 1 70 ? -11.749 -6.255 10.855 1.00 80.19 70 ILE A N 1
ATOM 544 C CA . ILE A 1 70 ? -12.430 -4.952 11.011 1.00 80.19 70 ILE A CA 1
ATOM 545 C C . ILE A 1 70 ? -13.811 -4.988 10.345 1.00 80.19 70 ILE A C 1
ATOM 547 O O . ILE A 1 70 ? -14.811 -4.602 10.944 1.00 80.19 70 ILE A O 1
ATOM 551 N N . LYS A 1 71 ? -13.900 -5.539 9.129 1.00 73.12 71 LYS A N 1
ATOM 552 C CA . LYS A 1 71 ? -15.163 -5.688 8.391 1.00 73.12 71 LYS A CA 1
ATOM 553 C C . LYS A 1 71 ? -16.170 -6.595 9.104 1.00 73.12 71 LYS A C 1
ATOM 555 O O . LYS A 1 71 ? -17.372 -6.382 8.971 1.00 73.12 71 LYS A O 1
ATOM 560 N N . ARG A 1 72 ? -15.693 -7.602 9.840 1.00 79.88 72 ARG A N 1
ATOM 561 C CA . ARG A 1 72 ? -16.515 -8.487 10.681 1.00 79.88 72 ARG A CA 1
ATOM 562 C C . ARG A 1 72 ? -16.900 -7.870 12.029 1.00 79.88 72 ARG A C 1
ATOM 564 O O . ARG A 1 72 ? -17.792 -8.401 12.678 1.00 79.88 72 ARG A O 1
ATOM 571 N N . GLY A 1 73 ? -16.281 -6.754 12.421 1.00 76.00 73 GLY A N 1
ATOM 572 C CA . GLY A 1 73 ? -16.466 -6.134 13.735 1.00 76.00 73 GLY A CA 1
ATOM 573 C C . GLY A 1 73 ? -15.645 -6.785 14.853 1.00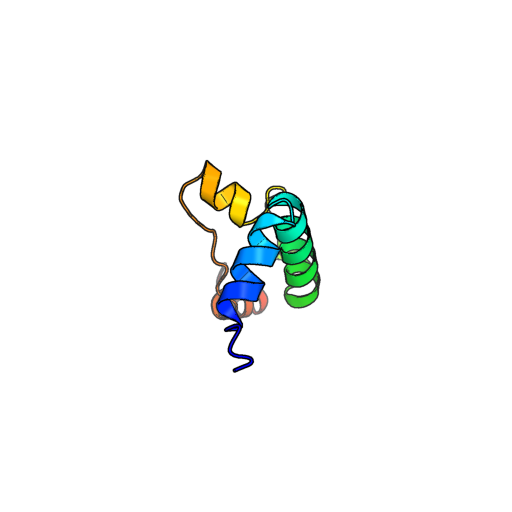 76.00 73 GLY A C 1
ATOM 574 O O . GLY A 1 73 ? -15.854 -6.456 16.017 1.00 76.00 73 GLY A O 1
ATOM 575 N N . ASP A 1 74 ? -14.704 -7.673 14.512 1.00 79.44 74 ASP A N 1
ATOM 576 C CA . ASP A 1 74 ? -13.846 -8.382 15.472 1.00 79.44 74 ASP A CA 1
ATOM 577 C C . ASP A 1 74 ? -12.772 -7.456 16.081 1.00 79.44 74 ASP A C 1
ATOM 579 O O . ASP A 1 74 ? -12.234 -7.736 17.151 1.00 79.44 74 ASP A O 1
ATOM 583 N N . ILE A 1 75 ? -12.433 -6.359 15.393 1.00 70.06 75 ILE A N 1
ATOM 584 C CA . ILE A 1 75 ? -11.488 -5.326 15.845 1.00 70.06 75 ILE A CA 1
ATOM 585 C C . ILE A 1 75 ? -11.952 -3.948 15.353 1.00 70.06 75 ILE A C 1
ATOM 587 O O . ILE A 1 75 ? -12.513 -3.849 14.262 1.00 70.06 75 ILE A O 1
ATOM 591 N N . LYS A 1 76 ? -11.732 -2.904 16.160 1.00 61.41 76 LYS A N 1
ATOM 592 C CA . LYS A 1 76 ? -12.034 -1.496 15.849 1.00 61.41 76 LYS A CA 1
ATOM 593 C C . LYS A 1 76 ? -10.761 -0.705 15.595 1.00 61.41 76 LYS A C 1
ATOM 595 O O . LYS A 1 76 ? -9.777 -0.962 16.322 1.00 61.41 76 LYS A O 1
#

Organism: NCBI:txid97028